Protein AF-F4KY95-F1 (afdb_monomer)

Solvent-accessible surface area (backbone atoms only — not comparable to full-atom values): 6251 Å² total; per-residue (Å²): 136,87,80,49,72,69,57,53,54,49,50,43,55,47,35,33,73,75,72,72,46,41,71,70,57,54,52,51,51,51,52,53,50,51,52,52,52,52,50,52,53,50,54,52,50,51,50,53,52,51,51,50,52,53,51,52,53,50,53,52,51,53,52,53,51,52,50,52,50,52,52,48,54,47,43,40,40,70,75,69,63,49,54,49,66,59,50,12,65,77,73,74,51,53,44,67,59,43,46,51,56,48,51,68,55,52,65,72,74,75,121

Mean predicted aligned error: 12.68 Å

pLDDT: mean 83.21, std 12.57, range [39.47, 94.38]

Radius of gyration: 34.82 Å; Cα contacts (8 Å, |Δi|>4): 42; chains: 1; bounding box: 60×31×86 Å

Nearest PDB structures (foldseek):
  7bhy-assembly1_A  TM=8.456E-01  e=1.370E-01  Bacillus subtilis subsp. subtilis str. 168
  7qh5-assembly2_B  TM=9.571E-01  e=3.925E-01  Streptomyces tsukubensis NRRL18488
  7bhy-assembly2_C-2  TM=8.459E-01  e=3.441E-01  Bacillus subtilis subsp. subtilis str. 168
  6kon-assembly1_F  TM=9.038E-01  e=9.861E-01  Mycobacterium tuberculosis H37Rv
  5clv-assembly4_M  TM=8.393E-01  e=3.223E+00  Escherichia coli

Structure (mmCIF, N/CA/C/O backbone):
data_AF-F4KY95-F1
#
_entry.id   AF-F4KY95-F1
#
loop_
_atom_site.group_PDB
_atom_site.id
_atom_site.type_symbol
_atom_site.label_atom_id
_atom_site.label_alt_id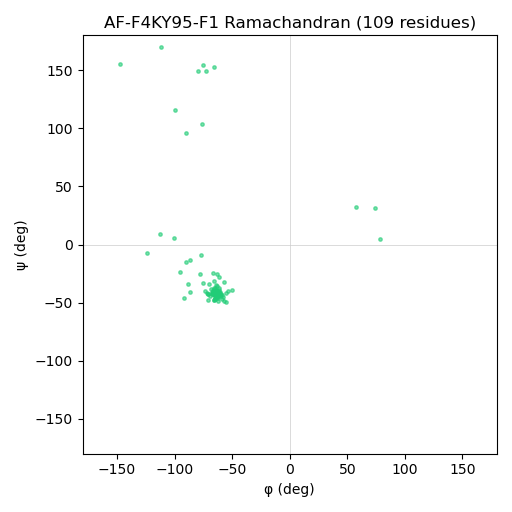
_atom_site.label_comp_id
_atom_site.label_asym_id
_atom_site.label_entity_id
_atom_site.label_seq_id
_atom_site.pdbx_PDB_ins_code
_atom_site.Cartn_x
_atom_site.Cartn_y
_atom_site.Cartn_z
_atom_site.occupancy
_atom_site.B_iso_or_equiv
_atom_site.auth_seq_id
_atom_site.auth_comp_id
_atom_site.auth_asym_id
_atom_site.auth_atom_id
_atom_site.pdbx_PDB_model_num
ATOM 1 N N . MET A 1 1 ? 27.015 20.778 -48.285 1.00 45.94 1 MET A N 1
ATOM 2 C CA . MET A 1 1 ? 27.449 19.513 -48.916 1.00 45.94 1 MET A CA 1
ATOM 3 C C . MET A 1 1 ? 26.205 18.658 -49.125 1.00 45.94 1 MET A C 1
ATOM 5 O O . MET A 1 1 ? 25.649 18.180 -48.148 1.00 45.94 1 MET A O 1
ATOM 9 N N . ILE A 1 2 ? 25.682 18.586 -50.353 1.00 51.53 2 ILE A N 1
ATOM 10 C CA . ILE A 1 2 ? 24.450 17.838 -50.660 1.00 51.53 2 ILE A CA 1
ATOM 11 C C . ILE A 1 2 ? 24.874 16.416 -51.027 1.00 51.53 2 ILE A C 1
ATOM 13 O O . ILE A 1 2 ? 25.310 16.162 -52.145 1.00 51.53 2 ILE A O 1
ATOM 17 N N . ILE A 1 3 ? 24.826 15.507 -50.057 1.00 57.06 3 ILE A N 1
ATOM 18 C CA . ILE A 1 3 ? 25.087 14.080 -50.274 1.00 57.06 3 ILE A CA 1
ATOM 19 C C . ILE A 1 3 ? 23.831 13.515 -50.948 1.00 57.06 3 ILE A C 1
ATOM 21 O O . ILE A 1 3 ? 22.792 13.374 -50.300 1.00 57.06 3 ILE A O 1
ATOM 25 N N . SER A 1 4 ? 23.893 13.280 -52.261 1.00 66.69 4 SER A N 1
ATOM 26 C CA . SER A 1 4 ? 22.780 12.713 -53.030 1.00 66.69 4 SER A CA 1
ATOM 27 C C . SER A 1 4 ? 22.497 11.277 -52.578 1.00 66.69 4 SER A C 1
ATOM 29 O O . SER A 1 4 ? 23.391 10.578 -52.100 1.00 66.69 4 SER A O 1
ATOM 31 N N . GLN A 1 5 ? 21.257 10.813 -52.721 1.00 62.19 5 GLN A N 1
ATOM 32 C CA . GLN A 1 5 ? 20.825 9.485 -52.261 1.00 62.19 5 GLN A CA 1
ATOM 33 C C . GLN A 1 5 ? 21.719 8.357 -52.821 1.00 62.19 5 GLN A C 1
ATOM 35 O O . GLN A 1 5 ? 22.196 7.525 -52.057 1.00 62.19 5 GLN A O 1
ATOM 40 N N . GLY A 1 6 ? 22.129 8.461 -54.092 1.00 64.31 6 GLY A N 1
ATOM 41 C CA . GLY A 1 6 ? 23.069 7.520 -54.716 1.00 64.31 6 GLY A CA 1
ATOM 42 C C . GLY A 1 6 ? 24.476 7.485 -54.097 1.00 64.31 6 GLY A C 1
ATOM 43 O O . GLY A 1 6 ? 25.137 6.453 -54.150 1.00 64.31 6 GLY A O 1
ATOM 44 N N . THR A 1 7 ? 24.943 8.565 -53.457 1.00 64.44 7 THR A N 1
ATOM 45 C CA . THR A 1 7 ? 26.225 8.544 -52.718 1.00 64.44 7 THR A CA 1
ATOM 46 C C . THR A 1 7 ? 26.116 7.863 -51.352 1.00 64.44 7 THR A C 1
ATOM 48 O O . THR A 1 7 ? 27.104 7.300 -50.883 1.00 64.44 7 THR A O 1
ATOM 51 N N . LYS A 1 8 ? 24.925 7.842 -50.736 1.00 62.16 8 LYS A N 1
ATOM 52 C CA . LYS A 1 8 ? 24.672 7.071 -49.507 1.00 62.16 8 LYS A CA 1
ATOM 53 C C . LYS A 1 8 ? 24.630 5.572 -49.799 1.00 62.16 8 LYS A C 1
ATOM 55 O O . LYS A 1 8 ? 25.247 4.803 -49.068 1.00 62.16 8 LYS A O 1
ATOM 60 N N . ASP A 1 9 ? 23.984 5.191 -50.898 1.00 64.81 9 ASP A N 1
ATOM 61 C CA . ASP A 1 9 ? 23.880 3.792 -51.330 1.00 64.81 9 ASP A CA 1
ATOM 62 C C . ASP A 1 9 ? 25.242 3.234 -51.776 1.00 64.81 9 ASP A C 1
ATOM 64 O O . ASP A 1 9 ? 25.605 2.108 -51.434 1.00 64.81 9 ASP A O 1
ATOM 68 N N . PHE A 1 10 ? 26.055 4.048 -52.463 1.00 68.69 10 PHE A N 1
ATOM 69 C CA . PHE A 1 10 ? 27.427 3.681 -52.824 1.00 68.69 10 PHE A CA 1
ATOM 70 C C . PHE A 1 10 ? 28.328 3.497 -51.596 1.00 68.69 10 PHE A C 1
ATOM 72 O O . PHE A 1 10 ?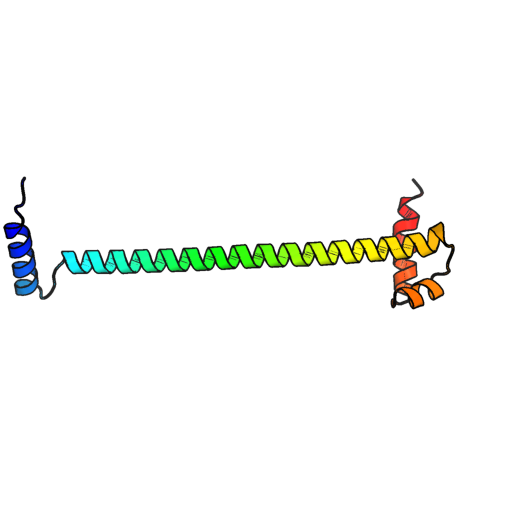 29.074 2.522 -51.519 1.00 68.69 10 PHE A O 1
ATOM 79 N N . ALA A 1 11 ? 28.253 4.409 -50.621 1.00 69.69 11 ALA A N 1
ATOM 80 C CA . ALA A 1 11 ? 29.021 4.293 -49.386 1.00 69.69 11 ALA A CA 1
ATOM 81 C C . ALA A 1 11 ? 28.620 3.036 -48.601 1.00 69.69 11 ALA A C 1
ATOM 83 O O . ALA A 1 11 ? 29.495 2.274 -48.198 1.00 69.69 11 ALA A O 1
ATOM 84 N N . ALA A 1 12 ? 27.319 2.773 -48.450 1.00 68.06 12 ALA A N 1
ATOM 85 C CA . ALA A 1 12 ? 26.806 1.570 -47.795 1.00 68.06 12 ALA A CA 1
ATOM 86 C C . ALA A 1 12 ? 27.349 0.280 -48.437 1.00 68.06 12 ALA A C 1
ATOM 88 O O . ALA A 1 12 ? 27.917 -0.559 -47.737 1.00 68.06 12 ALA A O 1
ATOM 89 N N . GLY A 1 13 ? 27.267 0.167 -49.768 1.00 72.31 13 GLY A N 1
ATOM 90 C CA . GLY A 1 13 ? 27.799 -0.987 -50.498 1.00 72.31 13 GLY A CA 1
ATOM 91 C C . GLY A 1 13 ? 29.329 -1.108 -50.439 1.00 72.31 13 GLY A C 1
ATOM 92 O O . GLY A 1 13 ? 29.865 -2.217 -50.441 1.00 72.31 13 GLY A O 1
ATOM 93 N N . PHE A 1 14 ? 30.056 0.011 -50.349 1.00 74.94 14 PHE A N 1
ATOM 94 C CA . PHE A 1 14 ? 31.510 -0.001 -50.166 1.00 74.94 14 PHE A CA 1
ATOM 95 C C . PHE A 1 14 ? 31.905 -0.503 -48.773 1.00 74.94 14 PHE A C 1
ATOM 97 O O . PHE A 1 14 ? 32.806 -1.334 -48.663 1.00 74.94 14 PHE A O 1
ATOM 104 N N . TYR A 1 15 ? 31.222 -0.047 -47.718 1.00 73.62 15 TYR A N 1
ATOM 105 C CA . TYR A 1 15 ? 31.486 -0.503 -46.351 1.00 73.62 15 TYR A CA 1
ATOM 106 C C . TYR A 1 15 ? 31.168 -1.991 -46.169 1.00 73.62 15 TYR A C 1
ATOM 108 O O . TYR A 1 15 ? 31.993 -2.714 -45.611 1.00 73.62 15 TYR A O 1
ATOM 116 N N . GLU A 1 16 ? 30.054 -2.479 -46.722 1.00 75.06 16 GLU A N 1
ATOM 117 C CA . GLU A 1 16 ? 29.736 -3.914 -46.707 1.00 75.06 16 GLU A CA 1
ATOM 118 C C . GLU A 1 16 ? 30.804 -4.748 -47.424 1.00 75.06 16 GLU A C 1
ATOM 120 O O . GLU A 1 16 ? 31.210 -5.795 -46.926 1.00 75.06 16 GLU A O 1
ATOM 125 N N . ARG A 1 17 ? 31.325 -4.275 -48.561 1.00 75.06 17 ARG A N 1
ATOM 126 C CA . ARG A 1 17 ? 32.347 -5.008 -49.321 1.00 75.06 17 ARG A CA 1
ATOM 127 C C . ARG A 1 17 ? 33.742 -4.953 -48.689 1.00 75.06 17 ARG A C 1
ATOM 129 O O . ARG A 1 17 ? 34.500 -5.907 -48.840 1.00 75.06 17 ARG A O 1
ATOM 136 N N . ALA A 1 18 ? 34.097 -3.848 -48.032 1.00 75.38 18 ALA A N 1
ATOM 137 C CA . ALA A 1 18 ? 35.425 -3.634 -47.450 1.00 75.38 18 ALA A CA 1
ATOM 138 C C . ALA A 1 18 ? 35.549 -4.153 -46.008 1.00 75.38 18 ALA A C 1
ATOM 140 O O . ALA A 1 18 ? 36.615 -4.628 -45.623 1.00 75.38 18 ALA A O 1
ATOM 141 N N . PHE A 1 19 ? 34.475 -4.070 -45.223 1.00 76.50 19 PHE A N 1
ATOM 142 C CA . PHE A 1 19 ? 34.481 -4.384 -43.791 1.00 76.50 19 PHE A CA 1
ATOM 143 C C . PHE A 1 19 ? 33.460 -5.459 -43.400 1.00 76.50 19 PHE A C 1
ATOM 145 O O . PHE A 1 19 ? 33.474 -5.919 -42.262 1.00 76.50 19 PHE A O 1
ATOM 152 N N . GLY A 1 20 ? 32.591 -5.888 -44.322 1.00 77.56 20 GLY A N 1
ATOM 153 C CA . GLY A 1 20 ? 31.587 -6.923 -44.063 1.00 77.56 20 GLY A CA 1
ATOM 154 C C . GLY A 1 20 ? 30.356 -6.436 -43.296 1.00 77.56 20 GLY A C 1
ATOM 155 O O . GLY A 1 20 ? 29.507 -7.252 -42.953 1.00 77.56 20 GLY A O 1
ATOM 156 N N . TYR A 1 21 ? 30.245 -5.136 -43.009 1.00 73.19 21 TYR A N 1
ATOM 157 C CA . TYR A 1 21 ? 29.108 -4.559 -42.291 1.00 73.19 21 TYR A CA 1
ATOM 158 C C . TYR A 1 21 ? 28.794 -3.137 -42.760 1.00 73.19 21 TYR A C 1
ATOM 160 O O . TYR A 1 21 ? 29.667 -2.407 -43.234 1.00 73.19 21 TYR A O 1
ATOM 168 N N . ASN A 1 22 ? 27.541 -2.722 -42.570 1.00 79.94 22 ASN A N 1
ATOM 169 C CA . ASN A 1 22 ? 27.095 -1.364 -42.843 1.00 79.94 22 ASN A CA 1
ATOM 170 C C . ASN A 1 22 ? 27.039 -0.546 -41.535 1.00 79.94 22 ASN A C 1
ATOM 172 O O . ASN A 1 22 ? 26.221 -0.848 -40.660 1.00 79.94 22 ASN A O 1
ATOM 176 N N . PRO A 1 23 ? 27.856 0.511 -41.377 1.00 76.00 23 PRO A N 1
ATOM 177 C CA . PRO A 1 23 ? 27.886 1.311 -40.151 1.00 76.00 23 PRO A CA 1
ATOM 178 C C . PRO A 1 23 ? 26.542 1.991 -39.842 1.00 76.00 23 PRO A C 1
ATOM 180 O O . PRO A 1 23 ? 26.217 2.197 -38.675 1.00 76.00 23 PRO A O 1
ATOM 183 N N . ALA A 1 24 ? 25.727 2.299 -40.859 1.00 78.25 24 ALA A N 1
ATOM 184 C CA . ALA A 1 24 ? 24.396 2.867 -40.650 1.00 78.25 24 ALA A CA 1
ATOM 185 C C . ALA A 1 24 ? 23.411 1.849 -40.048 1.00 78.25 24 ALA A C 1
ATOM 187 O O . ALA A 1 24 ? 22.563 2.227 -39.242 1.00 78.25 24 ALA A O 1
ATOM 188 N N . GLN A 1 25 ? 23.539 0.565 -40.404 1.00 80.81 25 GLN A N 1
ATOM 189 C CA . GLN A 1 25 ? 22.728 -0.505 -39.813 1.00 80.81 25 GLN A CA 1
ATOM 190 C C . GLN A 1 25 ? 23.135 -0.765 -38.361 1.00 80.81 25 GLN A C 1
ATOM 192 O O . GLN A 1 25 ? 22.262 -0.843 -37.505 1.00 80.81 25 GLN A O 1
ATOM 197 N N . LEU A 1 26 ? 24.437 -0.799 -38.061 1.00 81.06 26 LEU A N 1
ATOM 198 C CA . LEU A 1 26 ? 24.941 -0.946 -36.688 1.00 81.06 26 LEU A CA 1
ATOM 199 C C . LEU A 1 26 ? 24.436 0.168 -35.760 1.00 81.06 26 LEU A C 1
ATOM 201 O O . LEU A 1 26 ? 23.939 -0.114 -34.673 1.00 81.06 26 LEU A O 1
ATOM 205 N N . LEU A 1 27 ? 24.486 1.425 -36.215 1.00 82.12 27 LEU A N 1
ATOM 206 C CA . LEU A 1 27 ? 23.952 2.559 -35.455 1.00 82.12 27 LEU A CA 1
ATOM 207 C C . LEU A 1 27 ? 22.434 2.456 -35.246 1.00 82.12 27 LEU A C 1
ATOM 209 O O . LEU A 1 27 ? 21.940 2.768 -34.164 1.00 82.12 27 LEU A O 1
ATOM 213 N N . ALA A 1 28 ? 21.686 2.008 -36.258 1.00 82.38 28 ALA A N 1
ATOM 214 C CA . ALA A 1 28 ? 20.246 1.795 -36.132 1.00 82.38 28 ALA A CA 1
ATOM 215 C C . ALA A 1 28 ? 19.916 0.655 -35.152 1.00 82.38 28 ALA A C 1
ATOM 217 O O . ALA A 1 28 ? 18.985 0.778 -34.355 1.00 82.38 28 ALA A O 1
ATOM 218 N N . GLU A 1 29 ? 20.693 -0.431 -35.161 1.00 83.62 29 GLU A N 1
ATOM 219 C CA . GLU A 1 29 ? 20.542 -1.541 -34.218 1.00 83.62 29 GLU A CA 1
ATOM 220 C C . GLU A 1 29 ? 20.870 -1.134 -32.778 1.00 83.62 29 GLU A C 1
ATOM 222 O O . GLU A 1 29 ? 20.129 -1.503 -31.863 1.00 83.62 29 GLU A O 1
ATOM 227 N N . GLU A 1 30 ? 21.935 -0.359 -32.553 1.00 82.81 30 GLU A N 1
ATOM 228 C CA . GLU A 1 30 ? 22.267 0.168 -31.223 1.00 82.81 30 GLU A CA 1
ATOM 229 C C . GLU A 1 30 ? 21.183 1.112 -30.701 1.00 82.81 30 GLU A C 1
ATOM 231 O O . GLU A 1 30 ? 20.752 0.977 -29.554 1.00 82.81 30 GLU A O 1
ATOM 236 N N . GLN A 1 31 ? 20.670 2.012 -31.544 1.00 86.12 31 GLN A N 1
ATOM 237 C CA . GLN A 1 31 ? 19.565 2.894 -31.162 1.00 86.12 31 GLN A CA 1
ATOM 238 C C . GLN A 1 31 ? 18.287 2.109 -30.848 1.00 86.12 31 GLN A C 1
ATOM 240 O O . GLN A 1 31 ? 17.609 2.409 -29.864 1.00 86.12 31 GLN A O 1
ATOM 245 N N . ALA A 1 32 ? 17.974 1.072 -31.629 1.00 85.44 32 ALA A N 1
ATOM 246 C CA . ALA A 1 32 ? 16.822 0.211 -31.375 1.00 85.44 32 ALA A CA 1
ATOM 247 C C . ALA A 1 32 ? 16.969 -0.593 -30.071 1.00 85.44 32 ALA A C 1
ATOM 249 O O . ALA A 1 32 ? 15.987 -0.770 -29.345 1.00 85.44 32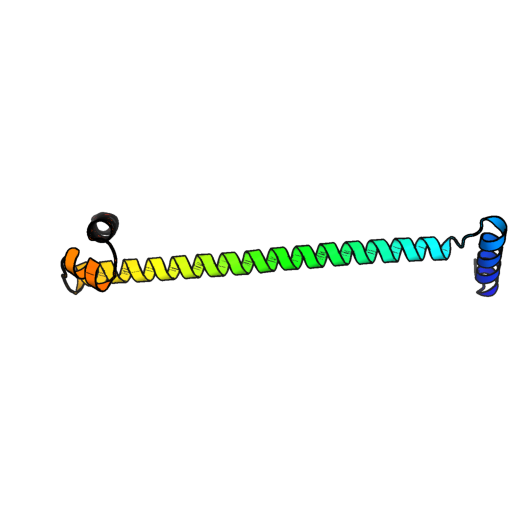 ALA A O 1
ATOM 250 N N . LYS A 1 33 ? 18.180 -1.066 -29.746 1.00 87.75 33 LYS A N 1
ATOM 251 C CA . LYS A 1 33 ? 18.468 -1.739 -28.468 1.00 87.75 33 LYS A CA 1
ATOM 252 C C . LYS A 1 33 ? 18.315 -0.779 -27.291 1.00 87.75 33 LYS A C 1
ATOM 254 O O . LYS A 1 33 ? 17.605 -1.110 -26.345 1.00 87.75 33 LYS A O 1
ATOM 259 N N . LEU A 1 34 ? 18.889 0.420 -27.389 1.00 87.88 34 LEU A N 1
ATOM 260 C CA . LEU A 1 34 ? 18.798 1.439 -26.343 1.00 87.88 34 LEU A CA 1
ATOM 261 C C . LEU A 1 34 ? 17.349 1.894 -26.108 1.00 87.88 34 LEU A C 1
ATOM 263 O O . LEU A 1 34 ? 16.928 2.055 -24.965 1.00 87.88 34 LEU A O 1
ATOM 267 N N . ALA A 1 35 ? 16.563 2.064 -27.175 1.00 88.81 35 ALA A N 1
ATOM 268 C CA . ALA A 1 35 ? 15.147 2.412 -27.069 1.00 88.81 35 ALA A CA 1
ATOM 269 C C . ALA A 1 35 ? 14.339 1.318 -26.351 1.00 88.81 35 ALA A C 1
ATOM 271 O O . ALA A 1 35 ? 13.549 1.626 -25.461 1.00 88.81 35 ALA A O 1
ATOM 272 N N . LYS A 1 36 ? 14.581 0.041 -26.679 1.00 89.44 36 LYS A N 1
ATOM 273 C CA . LYS A 1 36 ? 13.944 -1.093 -25.990 1.00 89.44 36 LYS A CA 1
ATOM 274 C C . LYS A 1 36 ? 14.341 -1.182 -24.520 1.00 89.44 36 LYS A C 1
ATOM 276 O O . LYS A 1 36 ? 13.503 -1.515 -23.691 1.00 89.44 36 LYS A O 1
ATOM 281 N N . GLU A 1 37 ? 15.602 -0.915 -24.196 1.00 88.69 37 GLU A N 1
ATOM 282 C CA . GLU A 1 37 ? 16.078 -0.927 -22.811 1.00 88.69 37 GLU A CA 1
ATOM 283 C C . GLU A 1 37 ? 15.420 0.186 -21.990 1.00 88.69 37 GLU A C 1
ATOM 285 O O . GLU A 1 37 ? 14.911 -0.071 -20.901 1.00 88.69 37 GLU A O 1
ATOM 290 N N . ARG A 1 38 ? 15.321 1.395 -22.558 1.00 87.62 38 ARG A N 1
ATOM 291 C CA . ARG A 1 38 ? 14.594 2.509 -21.934 1.00 87.62 38 ARG A CA 1
ATOM 292 C C . AR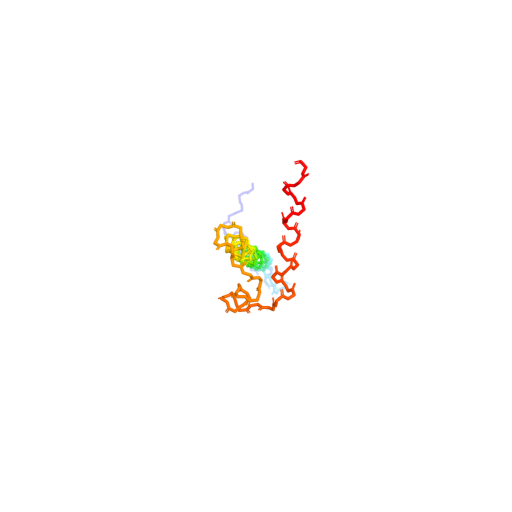G A 1 38 ? 13.119 2.196 -21.726 1.00 87.62 38 ARG A C 1
ATOM 294 O O . ARG A 1 38 ? 12.609 2.457 -20.645 1.00 87.62 38 ARG A O 1
ATOM 301 N N . GLN A 1 39 ? 12.466 1.600 -22.721 1.00 89.69 39 GLN A N 1
ATOM 302 C CA . GLN A 1 39 ? 11.061 1.220 -22.607 1.00 89.69 39 GLN A CA 1
ATOM 303 C C . GLN A 1 39 ? 10.846 0.191 -21.489 1.00 89.69 39 GLN A C 1
ATOM 305 O O . GLN A 1 39 ? 9.943 0.352 -20.677 1.00 89.69 39 GLN A O 1
ATOM 310 N N . LYS A 1 40 ? 11.709 -0.829 -21.391 1.00 91.12 40 LYS A N 1
ATOM 311 C CA . LYS A 1 40 ? 11.634 -1.811 -20.299 1.00 91.12 40 LYS A CA 1
ATOM 312 C C . LYS A 1 40 ? 11.843 -1.172 -18.930 1.00 91.12 40 LYS A C 1
ATOM 314 O O . LYS A 1 40 ? 11.101 -1.480 -18.006 1.00 91.12 40 LYS A O 1
ATOM 319 N N . ALA A 1 41 ? 12.823 -0.277 -18.808 1.00 88.31 41 ALA A N 1
ATOM 320 C CA . ALA A 1 41 ? 13.078 0.432 -17.559 1.00 88.31 41 ALA A CA 1
ATOM 321 C C . ALA A 1 41 ? 11.893 1.328 -17.155 1.00 88.31 41 ALA A C 1
ATOM 323 O O . ALA A 1 41 ? 11.583 1.449 -15.974 1.00 88.31 41 ALA A O 1
ATOM 324 N N . GLU A 1 42 ? 11.214 1.944 -18.122 1.00 89.56 42 GLU A N 1
ATOM 325 C CA . GLU A 1 42 ? 10.027 2.760 -17.869 1.00 89.56 42 GLU A CA 1
ATOM 326 C C . GLU A 1 42 ? 8.817 1.908 -17.464 1.00 89.56 42 GLU A C 1
ATOM 328 O O . GLU A 1 42 ? 8.149 2.233 -16.486 1.00 89.56 42 GLU A O 1
ATOM 333 N N . GLU A 1 43 ? 8.586 0.775 -18.132 1.00 91.50 43 GLU A N 1
ATOM 334 C CA . GLU A 1 43 ? 7.545 -0.189 -17.753 1.00 91.50 43 GLU A CA 1
ATOM 335 C C . GLU A 1 43 ? 7.777 -0.767 -16.346 1.00 91.50 43 GLU A C 1
ATOM 337 O O . GLU A 1 43 ? 6.829 -0.937 -15.580 1.00 91.50 43 GLU A O 1
ATOM 342 N N . GLU A 1 44 ? 9.027 -1.054 -15.979 1.00 90.50 44 GLU A N 1
ATOM 343 C CA . GLU A 1 44 ? 9.375 -1.547 -14.642 1.00 90.50 44 GLU A CA 1
ATOM 344 C C . GLU A 1 44 ? 9.153 -0.474 -13.568 1.00 90.50 44 GLU A C 1
ATOM 346 O O . GLU A 1 44 ? 8.587 -0.765 -12.513 1.00 90.50 44 GLU A O 1
ATOM 351 N N . ARG A 1 45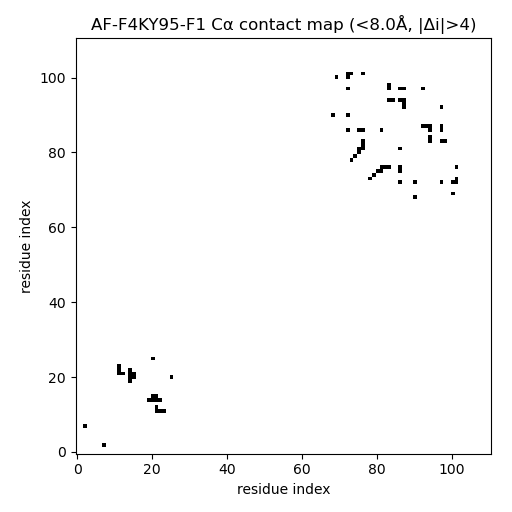 ? 9.503 0.786 -13.860 1.00 90.38 45 ARG A N 1
ATOM 352 C CA . ARG A 1 45 ? 9.205 1.912 -12.964 1.00 90.38 45 ARG A CA 1
ATOM 353 C C . ARG A 1 45 ? 7.707 2.126 -12.783 1.00 90.38 45 ARG A C 1
ATOM 355 O O . ARG A 1 45 ? 7.272 2.308 -11.652 1.00 90.38 45 ARG A O 1
ATOM 362 N N . GLN A 1 46 ? 6.926 2.064 -13.860 1.00 91.81 46 GLN A N 1
ATOM 363 C CA . GLN A 1 46 ? 5.470 2.209 -13.779 1.00 91.81 46 GLN A CA 1
ATOM 364 C C . GLN A 1 46 ? 4.841 1.094 -12.940 1.00 91.81 46 GLN A C 1
ATOM 366 O O . GLN A 1 46 ? 4.000 1.377 -12.091 1.00 91.81 46 GLN A O 1
ATOM 371 N N . LYS A 1 47 ? 5.291 -0.155 -13.108 1.00 92.19 47 LYS A N 1
ATOM 372 C CA . LYS A 1 47 ? 4.824 -1.277 -12.279 1.00 92.19 47 LYS A CA 1
ATOM 373 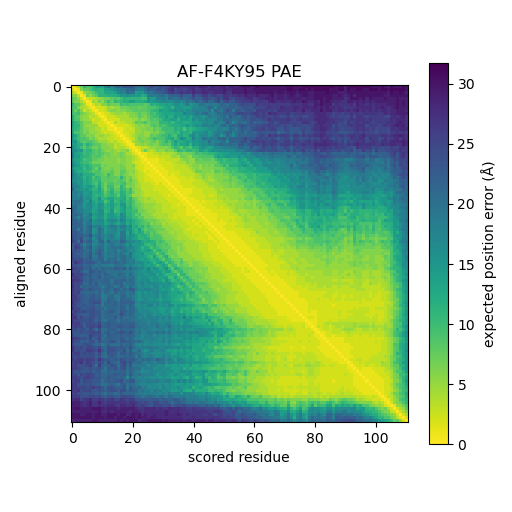C C . LYS A 1 47 ? 5.167 -1.091 -10.804 1.00 92.19 47 LYS A C 1
ATOM 375 O O . LYS A 1 47 ? 4.314 -1.334 -9.958 1.00 92.19 47 LYS A O 1
ATOM 380 N N . ALA A 1 48 ? 6.382 -0.639 -10.495 1.00 89.31 48 ALA A N 1
ATOM 381 C CA . ALA A 1 48 ? 6.787 -0.379 -9.116 1.00 89.31 48 ALA A CA 1
ATOM 382 C C . ALA A 1 48 ? 5.972 0.762 -8.476 1.00 89.31 48 ALA A C 1
ATOM 384 O O . ALA A 1 48 ? 5.593 0.676 -7.309 1.00 89.31 48 ALA A O 1
ATOM 385 N N . GLU A 1 49 ? 5.669 1.820 -9.235 1.00 92.75 49 GLU A N 1
ATOM 386 C CA . GLU A 1 49 ? 4.809 2.917 -8.774 1.00 92.75 49 GLU A CA 1
ATOM 387 C C . GLU A 1 49 ? 3.359 2.454 -8.554 1.00 92.75 49 GLU A C 1
ATOM 389 O O . GLU A 1 49 ? 2.751 2.801 -7.540 1.00 92.75 49 GLU A O 1
ATOM 394 N N . GLU A 1 50 ? 2.817 1.629 -9.452 1.00 92.75 50 GLU A N 1
ATOM 395 C CA . GLU A 1 50 ? 1.479 1.045 -9.310 1.00 92.75 50 GLU A CA 1
ATOM 396 C C . GLU A 1 50 ? 1.388 0.121 -8.087 1.00 92.75 50 GLU A C 1
ATOM 398 O O . GLU A 1 50 ? 0.453 0.235 -7.292 1.00 92.75 50 GLU A O 1
ATOM 403 N N . GLU A 1 51 ? 2.383 -0.743 -7.877 1.00 92.19 51 GLU A N 1
ATOM 404 C CA . GLU A 1 51 ? 2.448 -1.624 -6.708 1.00 92.19 51 GLU A CA 1
ATOM 405 C C . GLU A 1 51 ? 2.526 -0.823 -5.403 1.00 92.19 51 GLU A C 1
ATOM 407 O O . GLU A 1 51 ? 1.807 -1.119 -4.445 1.00 92.19 51 GLU A O 1
ATOM 412 N N . HIS A 1 52 ? 3.329 0.244 -5.375 1.00 91.25 52 HIS A N 1
ATOM 413 C CA . HIS A 1 52 ? 3.420 1.124 -4.214 1.00 91.25 52 HIS A CA 1
ATOM 414 C C . HIS A 1 52 ? 2.084 1.819 -3.909 1.00 91.25 52 HIS A C 1
ATOM 416 O O . HIS A 1 52 ? 1.678 1.901 -2.748 1.00 91.25 52 HIS A O 1
ATOM 422 N N . LEU A 1 53 ? 1.373 2.299 -4.934 1.00 93.38 53 LEU A N 1
ATOM 423 C CA . LEU A 1 53 ? 0.052 2.913 -4.770 1.00 93.38 53 LEU A CA 1
ATOM 424 C C . LEU A 1 53 ? -0.984 1.912 -4.247 1.00 93.38 53 LEU A C 1
ATOM 426 O O . LEU A 1 53 ? -1.766 2.247 -3.356 1.00 93.38 53 LEU A O 1
ATOM 430 N N . LEU A 1 54 ? -0.978 0.681 -4.762 1.00 94.38 54 LEU A N 1
ATOM 431 C CA . LEU A 1 54 ? -1.868 -0.380 -4.291 1.00 94.38 54 LEU A CA 1
ATOM 432 C C . LEU A 1 54 ? -1.576 -0.757 -2.837 1.00 94.38 54 LEU A C 1
ATOM 434 O O . LEU A 1 54 ? -2.511 -0.895 -2.046 1.00 94.38 54 LEU A O 1
ATOM 438 N N . LEU A 1 55 ? -0.298 -0.868 -2.466 1.00 92.81 55 LEU A N 1
ATOM 439 C CA . LEU A 1 55 ? 0.110 -1.146 -1.092 1.00 92.81 55 LEU A CA 1
ATOM 440 C C . LEU A 1 55 ? -0.319 -0.017 -0.148 1.00 92.81 55 LEU A C 1
ATOM 442 O O . LEU A 1 55 ? -0.885 -0.281 0.910 1.00 92.81 55 LEU A O 1
ATOM 446 N N . GLN A 1 56 ? -0.111 1.239 -0.544 1.00 92.75 56 GLN A N 1
ATOM 447 C CA . GLN A 1 56 ? -0.525 2.393 0.251 1.00 92.75 56 GLN A CA 1
ATOM 448 C C . GLN A 1 56 ? -2.047 2.434 0.440 1.00 92.75 56 GLN A C 1
ATOM 450 O O . GLN A 1 56 ? -2.523 2.655 1.552 1.00 92.75 56 GLN A O 1
ATOM 455 N N . ALA A 1 57 ? -2.815 2.166 -0.618 1.00 93.00 57 ALA A N 1
ATOM 456 C CA . ALA A 1 57 ? -4.269 2.093 -0.534 1.00 93.00 57 ALA A CA 1
ATOM 457 C C . ALA A 1 57 ? -4.746 0.932 0.359 1.00 93.00 57 ALA A C 1
ATOM 459 O O . ALA A 1 57 ? -5.732 1.084 1.082 1.00 93.00 57 ALA A O 1
ATOM 460 N N . ALA A 1 58 ? -4.061 -0.215 0.330 1.00 91.94 58 ALA A N 1
ATOM 461 C CA . ALA A 1 58 ? -4.364 -1.349 1.201 1.00 91.94 58 ALA A CA 1
ATOM 462 C C . ALA A 1 58 ? -4.101 -1.015 2.676 1.00 91.94 58 ALA A C 1
ATOM 464 O O . ALA A 1 58 ? -4.988 -1.209 3.505 1.00 91.94 58 ALA A O 1
ATOM 465 N N . LEU A 1 59 ? -2.938 -0.431 2.980 1.00 91.88 59 LEU A N 1
ATOM 466 C CA . LEU A 1 59 ? -2.586 0.009 4.333 1.00 91.88 59 LEU A CA 1
ATOM 467 C C . LEU A 1 59 ? -3.576 1.047 4.869 1.00 91.88 59 LEU A C 1
ATOM 469 O O . LEU A 1 59 ? -4.008 0.959 6.014 1.00 91.88 59 LEU A O 1
ATOM 473 N N . GLN A 1 60 ? -3.985 2.003 4.033 1.00 92.69 60 GLN A N 1
ATOM 474 C CA . GLN A 1 60 ? -4.953 3.018 4.436 1.00 92.69 60 GLN A CA 1
ATOM 475 C C . GLN A 1 60 ? -6.324 2.407 4.762 1.00 92.69 60 GLN A C 1
ATOM 477 O O . GLN A 1 60 ? -6.954 2.799 5.742 1.00 92.69 60 GLN A O 1
ATOM 482 N N . ARG A 1 61 ? -6.784 1.421 3.980 1.00 91.44 61 ARG A N 1
ATOM 483 C CA . ARG A 1 61 ? -8.038 0.706 4.273 1.00 91.44 61 ARG A CA 1
ATOM 484 C C . ARG A 1 61 ? -7.955 -0.084 5.573 1.00 91.44 61 ARG A C 1
ATOM 486 O O . ARG A 1 61 ? -8.895 -0.033 6.359 1.00 91.44 61 ARG A O 1
ATOM 493 N N . GLU A 1 62 ? -6.842 -0.773 5.807 1.00 89.94 62 GLU A N 1
ATOM 494 C CA . GLU A 1 62 ? -6.616 -1.513 7.051 1.00 89.94 62 GLU A CA 1
ATOM 495 C C . GLU A 1 62 ? -6.625 -0.570 8.265 1.00 89.94 62 GLU A C 1
ATOM 497 O O . GLU A 1 62 ? -7.264 -0.854 9.281 1.00 89.94 62 GLU A O 1
ATOM 502 N N . GLU A 1 63 ? -5.988 0.597 8.149 1.00 90.00 63 GLU A N 1
ATOM 503 C CA . GLU A 1 63 ? -5.991 1.600 9.212 1.00 90.00 63 GLU A CA 1
ATOM 504 C C . GLU A 1 63 ? -7.396 2.168 9.471 1.00 90.00 63 GLU A C 1
ATOM 506 O O . GLU A 1 63 ? -7.807 2.288 10.630 1.00 90.00 63 GLU A O 1
ATOM 511 N N . GLU A 1 64 ? -8.168 2.463 8.421 1.00 91.88 64 GLU A N 1
ATOM 512 C CA . GLU A 1 64 ? -9.559 2.911 8.545 1.00 91.88 64 GLU A CA 1
ATOM 513 C C . GLU A 1 64 ? -10.455 1.861 9.215 1.00 91.88 64 GLU A C 1
ATOM 515 O O . GLU A 1 64 ? -11.293 2.206 10.054 1.00 91.88 64 GLU A O 1
ATOM 520 N N . GLU A 1 65 ? -10.302 0.583 8.865 1.00 91.00 65 GLU A N 1
ATOM 521 C CA . GLU A 1 65 ? -11.039 -0.510 9.506 1.00 91.00 65 GLU A CA 1
ATOM 522 C C . GLU A 1 65 ? -10.662 -0.640 10.980 1.00 91.00 65 GLU A C 1
ATOM 524 O O . GLU A 1 65 ? -11.549 -0.730 11.836 1.00 91.00 65 GLU A O 1
ATOM 529 N N . ARG A 1 66 ? -9.368 -0.537 11.304 1.00 88.50 66 ARG A N 1
ATOM 530 C CA . ARG A 1 66 ? -8.900 -0.554 12.692 1.00 88.50 66 ARG A CA 1
ATOM 531 C C . ARG A 1 66 ? -9.464 0.618 13.494 1.00 88.50 66 ARG A C 1
ATOM 533 O O . ARG A 1 66 ? -9.917 0.420 14.621 1.00 88.50 66 ARG A O 1
ATOM 540 N N . GLN A 1 67 ? -9.484 1.824 12.927 1.00 89.69 67 GLN A N 1
ATOM 541 C CA . GLN A 1 67 ? -10.072 2.998 13.581 1.00 89.69 67 GLN A CA 1
ATOM 542 C C . GLN A 1 67 ? -11.585 2.843 13.783 1.00 89.69 67 GLN A C 1
ATOM 544 O O . GLN A 1 67 ? -12.099 3.156 14.858 1.00 89.69 67 GLN A O 1
ATOM 549 N N . LYS A 1 68 ? -12.317 2.321 12.791 1.00 91.62 68 LYS A N 1
ATOM 550 C CA . LYS A 1 68 ? -13.757 2.032 12.928 1.00 91.62 68 LYS A CA 1
ATOM 551 C C . LYS A 1 68 ? -14.026 1.008 14.027 1.00 91.62 68 LYS A C 1
ATOM 553 O O . LYS A 1 68 ? -14.967 1.190 14.803 1.00 91.62 68 LYS A O 1
ATOM 558 N N . LEU A 1 69 ? -13.198 -0.030 14.119 1.00 91.44 69 LEU A N 1
ATOM 559 C CA . LEU A 1 69 ? -13.291 -1.045 15.165 1.00 91.44 69 LEU A CA 1
ATOM 560 C C . LEU A 1 69 ? -13.073 -0.432 16.553 1.00 91.44 69 LEU A C 1
ATOM 562 O O . LEU A 1 69 ? -13.902 -0.610 17.444 1.00 91.44 69 LEU A O 1
ATOM 566 N N . GLN A 1 70 ? -12.011 0.363 16.709 1.00 90.81 70 GLN A N 1
ATOM 567 C CA . GLN A 1 70 ? -11.711 1.073 17.954 1.00 90.81 70 GLN A CA 1
ATOM 568 C C . GLN A 1 70 ? -12.856 2.006 18.359 1.00 90.81 70 GLN A C 1
ATOM 570 O O . GLN A 1 70 ? -13.330 1.944 19.491 1.00 90.81 70 GLN A O 1
ATOM 575 N N . ASN A 1 71 ? -13.374 2.801 17.422 1.00 90.81 71 ASN A N 1
ATOM 576 C CA . ASN A 1 71 ? -14.520 3.675 17.673 1.00 90.81 71 ASN A CA 1
ATOM 577 C C . ASN A 1 71 ? -15.771 2.883 18.073 1.00 90.81 71 ASN A C 1
ATOM 579 O O . ASN A 1 71 ? -16.526 3.320 18.937 1.00 90.81 71 ASN A O 1
ATOM 583 N N . THR A 1 72 ? -15.991 1.708 17.481 1.00 91.50 72 THR A N 1
ATOM 584 C CA . THR A 1 72 ? -17.115 0.831 17.838 1.00 91.50 72 THR A CA 1
ATOM 585 C C . THR A 1 72 ? -16.980 0.327 19.273 1.00 91.50 72 THR A C 1
ATOM 587 O O . THR A 1 72 ? -17.932 0.446 20.043 1.00 91.50 72 THR A O 1
ATOM 590 N N . ILE A 1 73 ? -15.796 -0.154 19.662 1.00 91.94 73 ILE A N 1
ATOM 591 C CA . ILE A 1 73 ? -15.498 -0.589 21.036 1.00 91.94 73 ILE A CA 1
ATOM 592 C C . ILE A 1 73 ? -15.754 0.550 22.029 1.00 91.94 73 ILE A C 1
ATOM 594 O O . ILE A 1 73 ? -16.459 0.364 23.023 1.00 91.94 73 ILE A O 1
ATOM 598 N N . LEU A 1 74 ? -15.241 1.748 21.737 1.00 90.88 74 LEU A N 1
ATOM 599 C CA . LEU A 1 74 ? -15.422 2.913 22.602 1.00 90.88 74 LEU A CA 1
ATOM 600 C C . LEU A 1 74 ? -16.885 3.343 22.690 1.00 90.88 74 LEU A C 1
ATOM 602 O O . LEU A 1 74 ? -17.354 3.638 23.784 1.00 90.88 74 LEU A O 1
ATOM 606 N N . ASN A 1 75 ? -17.634 3.321 21.587 1.00 91.56 75 ASN A N 1
ATOM 607 C CA . ASN A 1 75 ? -19.060 3.645 21.592 1.00 91.56 75 ASN A CA 1
ATOM 608 C C . ASN A 1 75 ? -19.872 2.635 22.415 1.00 91.56 75 ASN A C 1
ATOM 610 O O . ASN A 1 75 ? -20.735 3.038 23.198 1.00 91.56 75 ASN A O 1
ATOM 614 N N . LEU A 1 76 ? -19.588 1.336 22.288 1.00 91.50 76 LEU A N 1
ATOM 615 C CA . LEU A 1 76 ? -20.247 0.300 23.088 1.00 91.50 76 LEU A CA 1
ATOM 616 C C . LEU A 1 76 ? -19.951 0.479 24.584 1.00 91.50 76 LEU A C 1
ATOM 618 O O . LEU A 1 76 ? -20.859 0.400 25.414 1.00 91.50 76 LEU A O 1
ATOM 622 N N . HIS A 1 77 ? -18.707 0.804 24.928 1.00 91.25 77 HIS A N 1
ATOM 623 C CA . HIS A 1 77 ? -18.313 1.038 26.313 1.00 91.25 77 HIS A CA 1
ATOM 624 C C . HIS A 1 77 ? -18.884 2.353 26.881 1.00 91.25 77 HIS A C 1
ATOM 626 O O . HIS A 1 77 ? -19.445 2.387 27.974 1.00 91.25 77 HIS A O 1
ATOM 632 N N . GLN A 1 78 ? -18.774 3.463 26.148 1.00 89.12 78 GLN A N 1
ATOM 633 C CA . GLN A 1 78 ? -19.097 4.797 26.659 1.00 89.12 78 GLN A CA 1
ATOM 634 C C . GLN A 1 78 ? -20.573 5.168 26.513 1.00 89.12 78 GLN A C 1
ATOM 636 O O . GLN A 1 78 ? -21.123 5.767 27.441 1.00 89.12 78 GLN A O 1
ATOM 641 N N . LEU A 1 79 ? -21.209 4.842 25.385 1.00 90.50 79 LEU A N 1
ATOM 642 C CA . LEU A 1 79 ? -22.597 5.223 25.103 1.00 90.50 79 LEU A CA 1
ATOM 643 C C . LEU A 1 79 ? -23.574 4.143 25.560 1.00 90.50 79 LEU A C 1
ATOM 645 O O . LEU A 1 79 ? -24.563 4.453 26.219 1.00 90.50 79 LEU A O 1
ATOM 649 N N . VAL A 1 80 ? -23.282 2.882 25.235 1.00 91.38 80 VAL A N 1
ATOM 650 C CA . VAL A 1 80 ? -24.159 1.743 25.562 1.00 91.38 80 VAL A CA 1
ATOM 651 C C . VAL A 1 80 ? -23.880 1.189 26.966 1.00 91.38 80 VAL A C 1
ATOM 653 O O . VAL A 1 80 ? -24.715 0.473 27.511 1.00 91.38 80 VAL A O 1
ATOM 656 N N . LYS A 1 81 ? -22.757 1.576 27.594 1.00 90.69 81 LYS A N 1
ATOM 657 C CA . LYS A 1 81 ? -22.342 1.131 28.938 1.00 90.69 81 LYS A CA 1
ATOM 658 C C . LYS A 1 81 ? -22.205 -0.394 29.055 1.00 90.69 81 LYS A C 1
ATOM 660 O O . LYS A 1 81 ? -22.460 -0.949 30.120 1.00 90.69 81 LYS A O 1
ATOM 665 N N . MET A 1 82 ? -21.811 -1.064 27.968 1.00 91.31 82 MET A N 1
ATOM 666 C CA . MET A 1 82 ? -21.494 -2.496 27.994 1.00 91.31 82 MET A CA 1
ATOM 667 C C . MET A 1 82 ? -20.166 -2.765 28.694 1.00 91.31 82 MET A C 1
ATOM 669 O O . MET A 1 82 ? -19.230 -1.964 28.613 1.00 91.31 82 MET A O 1
ATOM 673 N N . ASN A 1 83 ? -20.072 -3.937 29.319 1.00 91.69 83 ASN A N 1
ATOM 674 C CA . ASN A 1 83 ? -18.844 -4.368 29.971 1.00 91.69 83 ASN A CA 1
ATOM 675 C C . ASN A 1 83 ? -17.838 -4.924 28.942 1.00 91.69 83 ASN A C 1
ATOM 677 O O . ASN A 1 83 ? -18.253 -5.535 27.951 1.00 91.69 83 ASN A O 1
ATOM 681 N N . PRO A 1 84 ? -16.517 -4.800 29.179 1.00 90.31 84 PRO A N 1
ATOM 682 C CA . PRO A 1 84 ? -15.485 -5.298 28.263 1.00 90.31 84 PRO A CA 1
ATOM 683 C C . PRO A 1 84 ? -15.650 -6.763 27.807 1.00 90.31 84 PRO A C 1
ATOM 685 O O . PRO A 1 84 ? -15.465 -7.017 26.617 1.00 90.31 84 PRO A O 1
ATOM 688 N N . PRO A 1 85 ? -16.079 -7.722 28.659 1.00 93.81 85 PRO A N 1
ATOM 689 C CA . PRO A 1 85 ? -16.327 -9.098 28.222 1.00 93.81 85 PRO A CA 1
ATOM 690 C C . PRO A 1 85 ? -17.460 -9.236 27.199 1.00 93.81 85 PRO A C 1
ATOM 692 O O . PRO A 1 85 ? -17.388 -10.071 26.303 1.00 93.81 85 PRO A O 1
ATOM 695 N N . GLU A 1 86 ? -18.507 -8.418 27.309 1.00 92.12 86 GLU A N 1
ATOM 696 C CA . GLU A 1 86 ? -19.643 -8.440 26.378 1.00 92.12 86 GLU A CA 1
ATOM 697 C C . GLU A 1 86 ? -19.241 -7.834 25.031 1.00 92.12 86 GLU A C 1
ATOM 699 O O . GLU A 1 86 ? -19.570 -8.371 23.973 1.00 92.12 86 GLU A O 1
ATOM 704 N N . ILE A 1 87 ? -18.457 -6.754 25.067 1.00 92.38 87 ILE A N 1
ATOM 705 C CA . ILE A 1 87 ? -17.896 -6.117 23.872 1.00 92.38 87 ILE A CA 1
ATOM 706 C C . ILE A 1 87 ? -16.942 -7.077 23.153 1.00 92.38 87 ILE A C 1
ATOM 708 O O . ILE A 1 87 ? -17.028 -7.216 21.935 1.00 92.38 87 ILE A O 1
ATOM 712 N N . ALA A 1 88 ? -16.082 -7.782 23.892 1.00 92.19 88 ALA A N 1
ATOM 713 C CA . ALA A 1 88 ? -15.165 -8.785 23.353 1.00 92.19 88 ALA A CA 1
ATOM 714 C C . ALA A 1 88 ? -15.901 -9.868 22.546 1.00 92.19 88 ALA A C 1
ATOM 716 O O . ALA A 1 88 ? -15.478 -10.212 21.444 1.00 92.19 88 ALA A O 1
ATOM 717 N N . VAL A 1 89 ? -17.057 -10.328 23.037 1.00 92.88 89 VAL A N 1
ATOM 718 C CA . VAL A 1 89 ? -17.910 -11.296 22.326 1.00 92.88 89 VAL A CA 1
ATOM 719 C C . VAL A 1 89 ? -18.521 -10.700 21.054 1.00 92.88 89 VAL A C 1
ATOM 721 O O . VAL A 1 89 ? -18.554 -11.375 20.028 1.00 92.88 89 VAL A O 1
ATOM 724 N N . ILE A 1 90 ? -18.990 -9.449 21.092 1.00 90.75 90 ILE A N 1
ATOM 725 C CA . ILE A 1 90 ? -19.610 -8.779 19.932 1.00 90.75 90 ILE A CA 1
ATOM 726 C C . ILE A 1 90 ? -18.588 -8.526 18.821 1.00 90.75 90 ILE A C 1
ATOM 728 O O . ILE A 1 90 ? -18.893 -8.698 17.642 1.00 90.75 90 ILE A O 1
ATOM 732 N N . VAL A 1 91 ? -17.391 -8.088 19.204 1.00 90.06 91 VAL A N 1
ATOM 733 C CA . VAL A 1 91 ? -16.337 -7.654 18.281 1.00 90.06 91 VAL A CA 1
ATOM 734 C C . VAL A 1 91 ? -15.419 -8.819 17.877 1.00 90.06 91 VAL A C 1
ATOM 736 O O . VAL A 1 91 ? -14.701 -8.722 16.886 1.00 90.06 91 VAL A O 1
ATOM 739 N N . GLY A 1 92 ? -15.474 -9.945 18.595 1.00 91.69 92 GLY A N 1
ATOM 740 C CA . GLY A 1 92 ? -14.655 -11.128 18.325 1.00 91.69 92 GLY A CA 1
ATOM 741 C C . GLY A 1 92 ? -13.190 -10.960 18.736 1.00 91.69 92 GLY A C 1
ATOM 742 O O . GLY A 1 92 ? -12.310 -11.529 18.096 1.00 91.69 92 GLY A O 1
ATOM 743 N N . MET A 1 93 ? -12.928 -10.169 19.778 1.00 90.56 93 MET A N 1
ATOM 744 C CA . MET A 1 93 ? -11.588 -9.903 20.318 1.00 90.56 93 MET A CA 1
ATOM 745 C C . MET A 1 93 ? -11.425 -10.521 21.707 1.00 90.56 93 MET A C 1
ATOM 747 O O . MET A 1 93 ? -12.395 -10.980 22.315 1.00 90.56 93 MET A O 1
ATOM 751 N N . THR A 1 94 ? -10.203 -10.536 22.235 1.00 93.00 94 THR A N 1
ATOM 752 C CA . THR A 1 94 ? -9.990 -10.937 23.630 1.00 93.00 94 THR A CA 1
ATOM 753 C C . THR A 1 94 ? -10.420 -9.825 24.589 1.00 93.00 94 THR A C 1
ATOM 755 O O . THR A 1 94 ? -10.429 -8.641 24.247 1.00 93.00 94 THR A O 1
ATOM 758 N N . ILE A 1 95 ? -10.778 -10.204 25.818 1.00 93.06 95 ILE A N 1
ATOM 759 C CA . ILE A 1 95 ? -11.172 -9.245 26.861 1.00 93.06 95 ILE A CA 1
ATOM 760 C C . ILE A 1 95 ? -10.015 -8.280 27.155 1.00 93.06 95 ILE A C 1
ATOM 762 O O . ILE A 1 95 ? -10.222 -7.073 27.225 1.00 93.06 95 ILE A O 1
ATOM 766 N N . GLU A 1 96 ? -8.796 -8.814 27.242 1.00 92.25 96 GLU A N 1
ATOM 767 C CA . GLU A 1 96 ? -7.565 -8.067 27.514 1.00 92.25 96 GLU A CA 1
ATOM 768 C C . GLU A 1 96 ? -7.310 -6.976 26.461 1.00 92.25 96 GLU A C 1
ATOM 770 O O . GLU A 1 96 ? -6.996 -5.837 26.805 1.00 92.25 96 GLU A O 1
ATOM 775 N N . GLU A 1 97 ? -7.499 -7.285 25.173 1.00 89.81 97 GLU A N 1
ATOM 776 C CA . GLU A 1 97 ? -7.336 -6.305 24.092 1.00 89.81 97 GLU A CA 1
ATOM 777 C C . GLU A 1 97 ? -8.389 -5.194 24.153 1.00 89.81 97 GLU A C 1
ATOM 779 O O . GLU A 1 97 ? -8.071 -4.021 23.944 1.00 89.81 97 GLU A O 1
ATOM 784 N N . VAL A 1 98 ? -9.641 -5.544 24.454 1.00 89.94 98 VAL A N 1
ATOM 785 C CA . VAL A 1 98 ? -10.728 -4.568 24.598 1.00 89.94 98 VAL A CA 1
ATOM 786 C C . VAL A 1 98 ? -10.462 -3.635 25.783 1.00 89.94 98 VAL A C 1
ATOM 788 O O . VAL A 1 98 ? -10.583 -2.417 25.640 1.00 89.94 98 VAL A O 1
ATOM 791 N N . GLU A 1 99 ? -10.045 -4.173 26.930 1.00 90.56 99 GLU A N 1
ATOM 792 C CA . GLU A 1 99 ? -9.683 -3.384 28.114 1.00 90.56 99 GLU A CA 1
ATOM 793 C C . GLU A 1 99 ? -8.486 -2.465 27.856 1.00 90.56 99 GLU A C 1
ATOM 795 O O . GLU A 1 99 ? -8.519 -1.286 28.225 1.00 90.56 99 GLU A O 1
ATOM 800 N N . ALA A 1 100 ? -7.455 -2.962 27.169 1.00 89.69 100 ALA A N 1
ATOM 801 C CA . ALA A 1 100 ? -6.304 -2.156 26.779 1.00 89.69 100 ALA A CA 1
ATOM 802 C C . ALA A 1 100 ? -6.717 -0.984 25.871 1.00 89.69 100 ALA A C 1
ATOM 804 O O . ALA A 1 100 ? -6.288 0.150 26.094 1.00 89.69 100 ALA A O 1
ATOM 805 N N . LEU A 1 101 ? -7.587 -1.225 24.882 1.00 88.06 101 LEU A N 1
ATOM 806 C CA . LEU A 1 101 ? -8.083 -0.186 23.972 1.00 88.06 101 LEU A CA 1
ATOM 807 C C . LEU A 1 101 ? -8.933 0.87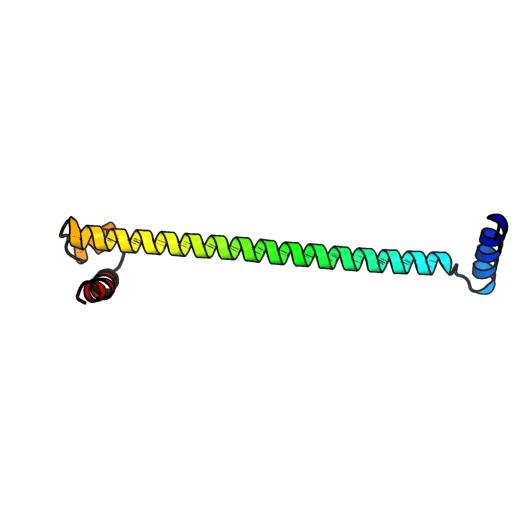2 24.682 1.00 88.06 101 LEU A C 1
ATOM 809 O O . LEU A 1 101 ? -8.794 2.062 24.381 1.00 88.06 101 LEU A O 1
ATOM 813 N N . ILE A 1 102 ? -9.784 0.450 25.619 1.00 88.38 102 ILE A N 1
ATOM 814 C CA . ILE A 1 102 ? -10.601 1.351 26.438 1.00 88.38 102 ILE A CA 1
ATOM 815 C C . ILE A 1 102 ? -9.706 2.214 27.330 1.00 88.38 102 ILE A C 1
ATOM 817 O O . ILE A 1 102 ? -9.892 3.428 27.379 1.00 88.38 102 ILE A O 1
ATOM 821 N N . THR A 1 103 ? -8.715 1.614 27.992 1.00 86.69 103 THR A N 1
ATOM 822 C CA . THR A 1 103 ? -7.807 2.321 28.913 1.00 86.69 103 THR A CA 1
ATOM 823 C C . THR A 1 103 ? -6.955 3.350 28.168 1.00 86.69 103 THR A C 1
ATOM 825 O O . THR A 1 103 ? -6.920 4.517 28.551 1.00 86.69 103 THR A O 1
ATOM 828 N N . LEU A 1 104 ? -6.371 2.959 27.028 1.00 83.19 104 LEU A N 1
ATOM 829 C CA . LEU A 1 104 ? -5.546 3.833 26.184 1.00 83.19 104 LEU A CA 1
ATOM 830 C C . LEU A 1 104 ? -6.290 5.100 25.709 1.00 83.19 104 LEU A C 1
ATOM 832 O O . LEU A 1 104 ? -5.675 6.149 25.515 1.00 83.19 104 LEU A O 1
ATOM 836 N N . HIS A 1 105 ? -7.605 5.008 25.489 1.00 71.19 105 HIS A N 1
ATOM 837 C CA . HIS A 1 105 ? -8.437 6.138 25.055 1.00 71.19 105 HIS A CA 1
ATOM 838 C C . HIS A 1 105 ? -9.130 6.864 26.217 1.00 71.19 105 HIS A C 1
ATOM 840 O O . HIS A 1 105 ? -9.460 8.044 26.081 1.00 71.19 105 HIS A O 1
ATOM 846 N N . GLY A 1 106 ? -9.327 6.195 27.356 1.00 62.19 106 GLY A N 1
ATOM 847 C CA . GLY A 1 106 ? -9.844 6.792 28.587 1.00 62.19 106 GLY A CA 1
ATOM 848 C C . GLY A 1 106 ? -8.910 7.861 29.153 1.00 62.19 106 GLY A C 1
ATOM 849 O O . GLY A 1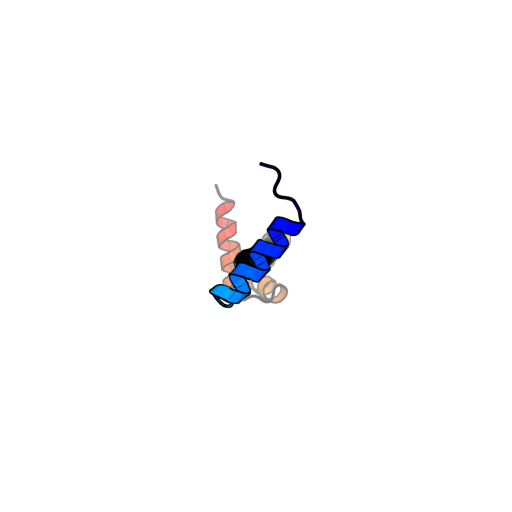 106 ? -9.381 8.938 29.511 1.00 62.19 106 GLY A O 1
ATOM 850 N N . ASP A 1 107 ? -7.594 7.623 29.119 1.00 55.94 107 ASP A N 1
ATOM 851 C CA . ASP A 1 107 ? -6.588 8.580 29.612 1.00 55.94 107 ASP A CA 1
ATOM 852 C C . ASP A 1 107 ? -6.501 9.869 28.774 1.00 55.94 107 ASP A C 1
ATOM 854 O O . ASP A 1 107 ? -6.150 10.924 29.292 1.00 55.94 107 ASP A O 1
ATOM 858 N N . LYS A 1 108 ? -6.891 9.840 27.492 1.00 52.59 108 LYS A N 1
ATOM 859 C CA . LYS A 1 108 ? -6.895 11.042 26.631 1.00 52.59 108 LYS A CA 1
ATOM 860 C C . LYS A 1 108 ? -8.062 12.000 26.884 1.00 52.59 108 LYS A C 1
ATOM 862 O O . LYS A 1 108 ? -8.086 13.079 26.303 1.00 52.59 108 LYS A O 1
ATOM 867 N N . SER A 1 109 ? -9.042 11.607 27.697 1.00 50.69 1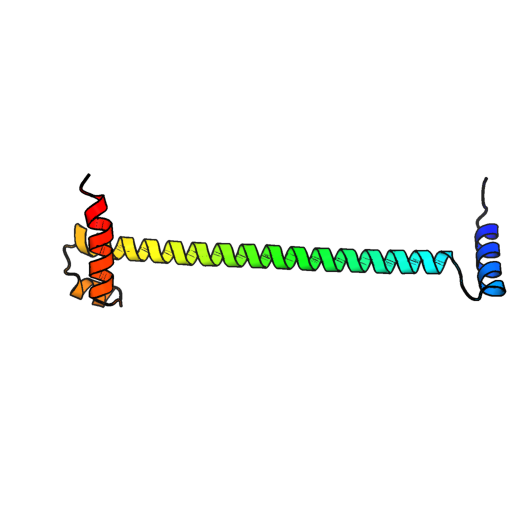09 SER A N 1
ATOM 868 C CA . SER A 1 109 ? -10.245 12.411 27.974 1.00 50.69 109 SER A CA 1
ATOM 869 C C . SER A 1 109 ? -10.176 13.148 29.325 1.00 50.69 109 SER A C 1
ATOM 871 O O . SER A 1 109 ? -11.181 13.716 29.750 1.00 50.69 109 SER A O 1
ATOM 873 N N . GLY A 1 110 ? -9.030 13.088 30.018 1.00 48.12 110 GLY A N 1
ATOM 874 C CA . GLY A 1 110 ? -8.831 13.584 31.386 1.00 48.12 110 GLY A CA 1
ATOM 875 C C . GLY A 1 110 ? -7.891 14.788 31.552 1.00 48.12 110 GLY A C 1
ATOM 876 O O . GLY A 1 110 ? -7.581 15.115 32.696 1.00 48.12 110 GLY A O 1
ATOM 877 N N . GLU A 1 111 ? -7.455 15.438 30.466 1.00 39.47 111 GLU A N 1
ATOM 878 C CA . GLU A 1 111 ? -6.713 16.719 30.485 1.00 39.47 111 GLU A CA 1
ATOM 879 C C . GLU A 1 111 ? -7.520 17.869 29.871 1.00 39.47 111 GLU A C 1
ATOM 881 O O . GLU A 1 111 ? -8.158 17.656 28.812 1.00 39.47 111 GLU A O 1
#

Organism: Haliscomenobacter hydrossis (strain ATCC 27775 / DSM 1100 / LMG 10767 / O) (NCBI:txid760192)

Secondary structure (DSSP, 8-state):
----HHHHHHHHHHHHHHHSS-HHHHHHHHHHHHHHHHHHHHHHHHHHHHHHHHHHHHHHHHHHHHHHHHHHHHHHHHTS---HHHHHHHHT--HHHHHHHHHHHHGGG--

Sequence (111 aa):
MIISQGTKDFAAGFYERAFGYNPAQLLAEEQAKLAKERQKAEEERQKAEEEHLLLQAALQREEEERQKLQNTILNLHQLVKMNPPEIAVIVGMTIEEVEALITLHGDKSGE

Foldseek 3Di:
DDCDPVNLVVQQVVCCVPPVHGVVVVVVVVVVVVVVVVVVVVVVVVVVVVVVVVVVVVVVVVVVVVVVLLVVLQCCCPVVVDQLVVSCVVSVHDSVVSVVSNVVVVVVVPD